Protein AF-A0A8H7LSB1-F1 (afdb_monomer_lite)

Organism: NCBI:txid456999

Secondary structure (DSSP, 8-state):
------SSS-S-------HHHHHHHHHHHHHHHHHHHHHHHHHHHHHHTTSSS-TTTS----SS---SS--HHHHHHHTT-----S---TT---SSS-------THHHHHHHHHHHHHHHHH-GGGT--HHHHHHHHHHHHHHHHHTT--

pLDDT: mean 74.53, std 17.91, range [33.91, 96.0]

InterPro domains:
  IPR036869 Chaperone J-domain superfamily [G3DSA:1.10.287.110] (60-148)
  IPR036869 Chaperone J-domain superfamily [SSF46565] (109-146)

Radius of gyration: 37.76 Å; chains: 1; bounding box: 87×46×108 Å

Foldseek 3Di:
DDDDDPDPDPDPPDPPPDVVVVCVVVVVVVVVVVVVVVCVVVVVVCVVVCVPPAPPPPPPPPPDDADPQHDLCNLCVLLVNPPPPDDDPPPDDDPDDDDPDDPPCVVLVSLVVSLVVVCVVQPVVVVHDPVSNVVNVSSSVVVVVVNVVD

Sequence (150 aa):
MAHISAHENLLRVQAKPNYLTLTWTMTTPVLIGLGAIGAALVGRQLIKYGVIGGKRAADEWVKGGFKAKMDRKEALDILGLKYVLSLVPRILPPIHTQCLCREGPLVKQRFKDAHRNIMIANHPDRGGSPYLASKINEAKDLLEKQERGK

Structure (mmCIF, N/CA/C/O backbone):
data_AF-A0A8H7LSB1-F1
#
_entry.id   AF-A0A8H7LSB1-F1
#
loop_
_atom_site.group_PDB
_atom_site.id
_atom_site.type_symbol
_atom_site.label_atom_id
_atom_site.label_alt_id
_atom_site.label_comp_id
_atom_site.label_asym_id
_atom_site.label_entity_id
_atom_site.label_seq_id
_atom_site.pdbx_PDB_ins_code
_atom_site.Cartn_x
_atom_site.Cartn_y
_atom_site.Cartn_z
_atom_site.occupancy
_atom_site.B_iso_or_equiv
_atom_site.auth_seq_id
_atom_site.auth_comp_id
_atom_site.auth_asym_id
_atom_site.auth_atom_id
_atom_site.pdbx_PDB_model_num
ATOM 1 N N . MET A 1 1 ? 66.752 -23.090 -88.867 1.00 46.38 1 MET A N 1
ATOM 2 C CA . MET A 1 1 ? 66.280 -21.721 -88.568 1.00 46.38 1 MET A CA 1
ATOM 3 C C . MET A 1 1 ? 64.766 -21.750 -88.384 1.00 46.38 1 MET A C 1
ATOM 5 O O . MET A 1 1 ? 64.038 -21.508 -89.331 1.00 46.38 1 MET A O 1
ATOM 9 N N . ALA A 1 2 ? 64.289 -22.136 -87.200 1.00 51.56 2 ALA A N 1
ATOM 10 C CA . ALA A 1 2 ? 62.863 -22.147 -86.869 1.00 51.56 2 ALA A CA 1
ATOM 11 C C . ALA A 1 2 ? 62.713 -21.878 -85.371 1.00 51.56 2 ALA A C 1
ATOM 13 O O . ALA A 1 2 ? 62.420 -22.767 -84.584 1.00 51.56 2 ALA A O 1
ATOM 14 N N . HIS A 1 3 ? 63.012 -20.652 -84.965 1.00 49.53 3 HIS A N 1
ATOM 15 C CA . HIS A 1 3 ? 62.662 -20.162 -83.643 1.00 49.53 3 HIS A CA 1
ATOM 16 C C . HIS A 1 3 ? 62.125 -18.748 -83.820 1.00 49.53 3 HIS A C 1
ATOM 18 O O . HIS A 1 3 ? 62.702 -17.971 -84.574 1.00 49.53 3 HIS A O 1
ATOM 24 N N . ILE A 1 4 ? 61.059 -18.450 -83.073 1.00 55.56 4 ILE A N 1
ATOM 25 C CA . ILE A 1 4 ? 60.367 -17.159 -82.934 1.00 55.56 4 ILE A CA 1
ATOM 26 C C . ILE A 1 4 ? 59.132 -17.013 -83.844 1.00 55.56 4 ILE A C 1
ATOM 28 O O . ILE A 1 4 ? 59.130 -16.273 -84.819 1.00 55.56 4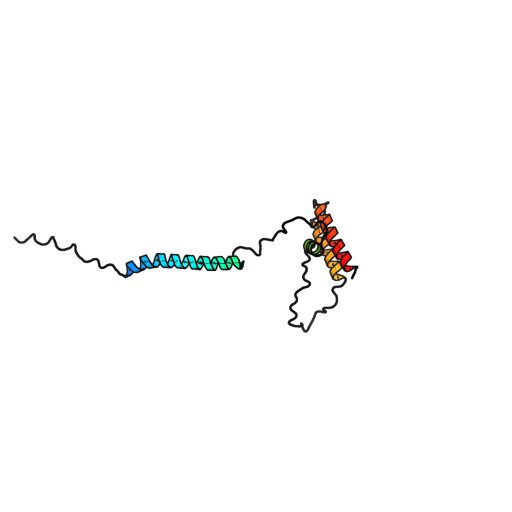 ILE A O 1
ATOM 32 N N . SER A 1 5 ? 58.039 -17.695 -83.483 1.00 55.78 5 SER A N 1
ATOM 33 C CA . SER A 1 5 ? 56.671 -17.233 -83.787 1.00 55.78 5 SER A CA 1
ATOM 34 C C . SER A 1 5 ? 55.646 -17.915 -82.868 1.00 55.78 5 SER A C 1
ATOM 36 O O . SER A 1 5 ? 54.817 -18.706 -83.304 1.00 55.78 5 SER A O 1
ATOM 38 N N . ALA A 1 6 ? 55.753 -17.697 -81.553 1.00 55.88 6 ALA A N 1
ATOM 39 C CA . ALA A 1 6 ? 54.782 -18.245 -80.599 1.00 55.88 6 ALA A CA 1
ATOM 40 C C . ALA A 1 6 ? 54.729 -17.456 -79.280 1.00 55.88 6 ALA A C 1
ATOM 42 O O . ALA A 1 6 ? 54.762 -18.058 -78.211 1.00 55.88 6 ALA A O 1
ATOM 43 N N . HIS A 1 7 ? 54.683 -16.119 -79.328 1.00 53.28 7 HIS A N 1
ATOM 44 C CA . HIS A 1 7 ? 54.572 -15.328 -78.093 1.00 53.28 7 HIS A CA 1
ATOM 45 C C . HIS A 1 7 ? 53.375 -14.377 -77.988 1.00 53.28 7 HIS A C 1
ATOM 47 O O . HIS A 1 7 ? 53.270 -13.654 -77.003 1.00 53.28 7 HIS A O 1
ATOM 53 N N . GLU A 1 8 ? 52.407 -14.438 -78.904 1.00 62.72 8 GLU A N 1
ATOM 54 C CA . GLU A 1 8 ? 51.208 -13.589 -78.830 1.00 62.72 8 GLU A CA 1
ATOM 55 C C . GLU A 1 8 ? 49.917 -14.384 -79.040 1.00 62.72 8 GLU A C 1
ATOM 57 O O . GLU A 1 8 ? 49.228 -14.185 -80.031 1.00 62.72 8 GLU A O 1
ATOM 62 N N . ASN A 1 9 ? 49.572 -15.316 -78.140 1.00 56.88 9 ASN A N 1
ATOM 63 C CA . ASN A 1 9 ? 48.228 -15.923 -78.174 1.00 56.88 9 ASN A CA 1
ATOM 64 C C . ASN A 1 9 ? 47.757 -16.583 -76.863 1.00 56.88 9 ASN A C 1
ATOM 66 O O . ASN A 1 9 ? 47.086 -17.609 -76.887 1.00 56.88 9 ASN A O 1
ATOM 70 N N . LEU A 1 10 ? 48.071 -16.007 -75.695 1.00 55.97 10 LEU A N 1
ATOM 71 C CA . LEU A 1 10 ? 47.626 -16.567 -74.403 1.00 55.97 10 LEU A CA 1
ATOM 72 C C . LEU A 1 10 ? 47.123 -15.524 -73.382 1.00 55.97 10 LEU A C 1
ATOM 74 O O . LEU A 1 10 ? 47.277 -15.710 -72.183 1.00 55.97 10 LEU A O 1
ATOM 78 N N . LEU A 1 11 ? 46.466 -14.442 -73.821 1.00 56.81 11 LEU A N 1
ATOM 79 C CA . LEU A 1 11 ? 45.796 -13.488 -72.908 1.00 56.81 11 LEU A CA 1
ATOM 80 C C . LEU A 1 11 ? 44.304 -13.266 -73.205 1.00 56.81 11 LEU A C 1
ATOM 82 O O . LEU A 1 11 ? 43.766 -12.189 -72.968 1.00 56.81 11 LEU A O 1
ATOM 86 N N . ARG A 1 12 ? 43.598 -14.294 -73.686 1.00 55.81 12 ARG A N 1
ATOM 87 C CA . ARG A 1 12 ? 42.122 -14.330 -73.668 1.00 55.81 12 ARG A CA 1
ATOM 88 C C . ARG A 1 12 ? 41.589 -15.726 -73.345 1.00 55.81 12 ARG A C 1
ATOM 90 O O . ARG A 1 12 ? 40.709 -16.239 -74.028 1.00 55.81 12 ARG A O 1
ATOM 97 N N . VAL A 1 13 ? 42.087 -16.342 -72.274 1.00 57.66 13 VAL A N 1
ATOM 98 C CA . VAL A 1 13 ? 41.306 -17.393 -71.609 1.00 57.66 13 VAL A CA 1
ATOM 99 C C . VAL A 1 13 ? 40.201 -16.682 -70.836 1.00 57.66 13 VAL A C 1
ATOM 101 O O . VAL A 1 13 ? 40.423 -16.089 -69.787 1.00 57.66 13 VAL A O 1
ATOM 104 N N . GLN A 1 14 ? 39.026 -16.671 -71.457 1.00 58.09 14 GLN A N 1
ATOM 105 C CA . GLN A 1 14 ? 37.738 -16.244 -70.923 1.00 58.09 14 GLN A CA 1
ATOM 106 C C . GLN A 1 14 ? 37.577 -16.639 -69.445 1.00 58.09 14 GLN A C 1
ATOM 108 O O . GLN A 1 14 ? 37.259 -17.787 -69.134 1.00 58.09 14 GLN A O 1
ATOM 113 N N . ALA A 1 15 ? 37.752 -15.682 -68.532 1.00 61.84 15 ALA A N 1
ATOM 114 C CA . ALA A 1 15 ? 37.290 -15.814 -67.159 1.00 61.84 15 ALA A CA 1
ATOM 115 C C . ALA A 1 15 ? 35.754 -15.816 -67.180 1.00 61.84 15 ALA A C 1
ATOM 117 O O . ALA A 1 15 ? 35.118 -14.766 -67.116 1.00 61.84 15 ALA A O 1
ATOM 118 N N . LYS A 1 16 ? 35.138 -16.996 -67.328 1.00 60.72 16 LYS A N 1
ATOM 119 C CA . LYS A 1 16 ? 33.706 -17.157 -67.059 1.00 60.72 16 LYS A CA 1
ATOM 120 C C . LYS A 1 16 ? 33.492 -16.848 -65.572 1.00 60.72 16 LYS A C 1
ATOM 122 O O . LYS A 1 16 ? 34.079 -17.548 -64.747 1.00 60.72 16 LYS A O 1
ATOM 127 N N . PRO A 1 17 ? 32.700 -15.826 -65.198 1.00 59.22 17 PRO A N 1
ATOM 128 C CA . PRO A 1 17 ? 32.414 -15.578 -63.796 1.00 59.22 17 PRO A CA 1
ATOM 129 C C . PRO A 1 17 ? 31.668 -16.791 -63.244 1.00 59.22 17 PRO A C 1
ATOM 131 O O . PRO A 1 17 ? 30.644 -17.215 -63.784 1.00 59.22 17 PRO A O 1
ATOM 134 N N . ASN A 1 18 ? 32.201 -17.370 -62.174 1.00 66.00 18 ASN A N 1
ATOM 135 C CA . ASN A 1 18 ? 31.535 -18.436 -61.449 1.00 66.00 18 ASN A CA 1
ATOM 136 C C . ASN A 1 18 ? 30.239 -17.850 -60.872 1.00 66.00 18 ASN A C 1
ATOM 138 O O . ASN A 1 18 ? 30.272 -17.062 -59.931 1.00 66.00 18 ASN A O 1
ATOM 142 N N . TYR A 1 19 ? 29.088 -18.218 -61.435 1.00 60.53 19 TYR A N 1
ATOM 143 C CA . TYR A 1 19 ? 27.762 -17.793 -60.960 1.00 60.53 19 TYR A CA 1
ATOM 144 C C . TYR A 1 19 ? 27.574 -18.058 -59.458 1.00 60.53 19 TYR A C 1
ATOM 146 O O . TYR A 1 19 ? 26.876 -17.313 -58.778 1.00 60.53 19 TYR A O 1
ATOM 154 N N . LEU A 1 20 ? 28.277 -19.066 -58.935 1.00 61.41 20 LEU A N 1
ATOM 155 C CA . LEU A 1 20 ? 28.314 -19.399 -57.522 1.00 61.41 20 LEU A CA 1
ATOM 156 C C . LEU A 1 20 ? 28.876 -18.250 -56.668 1.00 61.41 20 LEU A C 1
ATOM 158 O O . LEU A 1 20 ? 28.296 -17.939 -55.640 1.00 61.41 20 LEU A O 1
ATOM 162 N N . THR A 1 21 ? 29.947 -17.558 -57.075 1.00 59.00 21 THR A N 1
ATOM 163 C CA . THR A 1 21 ? 30.533 -16.456 -56.278 1.00 59.00 21 THR A CA 1
ATOM 164 C C . THR A 1 21 ? 29.742 -15.152 -56.391 1.00 59.00 21 THR A C 1
ATOM 166 O O . THR A 1 21 ? 29.866 -14.293 -55.524 1.00 59.00 21 THR A O 1
ATOM 169 N N . LEU A 1 22 ? 28.909 -15.007 -57.426 1.00 58.84 22 LEU A N 1
ATOM 170 C CA . LEU A 1 22 ? 28.057 -13.833 -57.639 1.00 58.84 22 LEU A CA 1
ATOM 171 C C . LEU A 1 22 ? 26.770 -13.884 -56.793 1.00 58.84 22 LEU A C 1
ATOM 173 O O . LEU A 1 22 ? 26.244 -12.849 -56.396 1.00 58.84 22 LEU A O 1
ATOM 177 N N . THR A 1 23 ? 26.278 -15.080 -56.456 1.00 57.69 23 THR A N 1
ATOM 178 C CA . THR A 1 23 ? 25.100 -15.235 -55.588 1.00 57.69 23 THR A CA 1
ATOM 179 C C . THR A 1 23 ? 25.428 -15.040 -54.108 1.00 57.69 23 THR A C 1
ATOM 181 O O . THR A 1 23 ? 24.592 -14.522 -53.368 1.00 57.69 23 THR A O 1
ATOM 184 N N . TRP A 1 24 ? 26.639 -15.386 -53.652 1.00 55.34 24 TRP A N 1
ATOM 185 C CA . TRP A 1 24 ? 27.032 -15.216 -52.243 1.00 55.34 24 TRP A CA 1
ATOM 186 C C . TRP A 1 24 ? 27.239 -13.749 -51.842 1.00 55.34 24 TRP A C 1
ATOM 188 O O . TRP A 1 24 ? 26.969 -13.405 -50.691 1.00 55.34 24 TRP A O 1
ATOM 198 N N . THR A 1 25 ? 27.638 -12.873 -52.769 1.00 64.94 25 THR A N 1
ATOM 199 C CA . THR A 1 25 ? 27.839 -11.433 -52.510 1.00 64.94 25 THR A CA 1
ATOM 200 C C . THR A 1 25 ? 26.535 -10.638 -52.471 1.00 64.94 25 THR A C 1
ATOM 202 O O . THR A 1 25 ? 26.452 -9.642 -51.760 1.00 64.94 25 THR A O 1
ATOM 205 N N . MET A 1 26 ? 25.498 -11.082 -53.190 1.00 65.81 26 MET A N 1
ATOM 206 C CA . MET A 1 26 ? 24.178 -10.436 -53.159 1.00 65.81 26 MET A CA 1
ATOM 207 C C . MET A 1 26 ? 23.252 -11.011 -52.075 1.00 65.81 26 MET A C 1
ATOM 209 O O . MET A 1 26 ? 22.388 -10.301 -51.569 1.00 65.81 26 MET A O 1
ATOM 213 N N . THR A 1 27 ? 23.446 -12.267 -51.661 1.00 69.75 27 THR A N 1
ATOM 214 C CA . THR A 1 27 ? 22.599 -12.922 -50.642 1.00 69.75 27 THR A CA 1
ATOM 215 C C . THR A 1 27 ? 22.958 -12.501 -49.213 1.00 69.75 27 THR A C 1
ATOM 217 O O . THR A 1 27 ? 22.077 -12.377 -48.361 1.00 69.75 27 THR A O 1
ATOM 220 N N . THR A 1 28 ? 24.235 -12.221 -48.937 1.00 74.19 28 THR A N 1
ATOM 221 C CA . THR A 1 28 ? 24.704 -11.767 -47.616 1.00 74.19 28 THR A CA 1
ATOM 222 C C . THR A 1 28 ? 24.048 -10.463 -47.139 1.00 74.19 28 THR A C 1
ATOM 224 O O . THR A 1 28 ? 23.524 -10.463 -46.023 1.00 74.19 28 THR A O 1
ATOM 227 N N . PRO A 1 29 ? 23.988 -9.370 -47.930 1.00 80.12 29 PRO A N 1
ATOM 228 C CA . PRO A 1 29 ? 23.347 -8.136 -47.473 1.00 80.12 29 PRO A CA 1
ATOM 229 C C . PRO A 1 29 ? 21.829 -8.288 -47.296 1.00 80.12 29 PRO A C 1
ATOM 231 O O . PRO A 1 29 ? 21.263 -7.722 -46.361 1.00 80.12 29 PRO A O 1
ATOM 234 N N . VAL A 1 30 ? 21.166 -9.092 -48.135 1.00 82.81 30 VAL A N 1
ATOM 235 C CA . VAL A 1 30 ? 19.714 -9.329 -48.044 1.00 82.81 30 VAL A CA 1
ATOM 236 C C . VAL A 1 30 ? 19.353 -10.110 -46.776 1.00 82.81 30 VAL A C 1
ATOM 238 O O . VAL A 1 30 ? 18.409 -9.739 -46.076 1.00 82.81 30 VAL A O 1
ATOM 241 N N . LEU A 1 31 ? 20.126 -11.145 -46.430 1.00 85.56 31 LEU A N 1
ATOM 242 C CA . LEU A 1 31 ? 19.922 -11.914 -45.197 1.00 85.56 31 LEU A CA 1
ATOM 243 C C . LEU A 1 31 ? 20.140 -11.066 -43.940 1.00 85.56 31 LEU A C 1
ATOM 245 O O . LEU A 1 31 ? 19.345 -11.149 -43.003 1.00 85.56 31 LEU A O 1
ATOM 249 N N . ILE A 1 32 ? 21.173 -10.218 -43.928 1.00 86.94 32 ILE A N 1
ATOM 250 C CA . ILE A 1 32 ? 21.434 -9.304 -42.807 1.00 86.94 32 ILE A CA 1
ATOM 251 C C . ILE A 1 32 ? 20.282 -8.295 -42.661 1.00 86.94 32 ILE A C 1
ATOM 253 O O . ILE A 1 32 ? 19.799 -8.073 -41.549 1.00 86.94 32 ILE A O 1
ATOM 257 N N . GLY A 1 33 ? 19.789 -7.737 -43.773 1.00 87.25 33 GLY A N 1
ATOM 258 C CA . GLY A 1 33 ? 18.666 -6.795 -43.772 1.00 87.25 33 GLY A CA 1
ATOM 259 C C . GLY A 1 33 ? 17.368 -7.400 -43.225 1.00 87.25 33 GLY A C 1
ATOM 260 O O . GLY A 1 33 ? 16.737 -6.819 -42.341 1.00 87.25 33 GLY A O 1
ATOM 261 N N . LEU A 1 34 ? 16.987 -8.592 -43.695 1.00 87.94 34 LEU A N 1
ATOM 262 C CA . LEU A 1 34 ? 15.771 -9.275 -43.236 1.00 87.94 34 LEU A CA 1
ATOM 263 C C . LEU A 1 34 ? 15.879 -9.750 -41.779 1.00 87.94 34 LEU A C 1
ATOM 265 O O . LEU A 1 34 ? 14.921 -9.609 -41.014 1.00 87.94 34 LEU A O 1
ATOM 269 N N . GLY A 1 35 ? 17.047 -10.253 -41.367 1.00 89.81 35 GLY A N 1
ATOM 270 C CA . GLY A 1 35 ? 17.295 -10.681 -39.988 1.00 89.81 35 GLY A CA 1
ATOM 271 C C . GLY A 1 35 ? 17.176 -9.535 -38.980 1.00 89.81 35 GLY A C 1
ATOM 272 O O . GLY A 1 35 ? 16.540 -9.694 -37.935 1.00 89.81 35 GLY A O 1
ATOM 273 N N . ALA A 1 36 ? 17.708 -8.355 -39.314 1.00 90.81 36 ALA A N 1
ATOM 274 C CA . ALA A 1 36 ? 17.635 -7.176 -38.451 1.00 90.81 36 ALA A CA 1
ATOM 275 C C . ALA A 1 36 ? 16.189 -6.691 -38.235 1.00 90.81 36 ALA A C 1
ATOM 277 O O . ALA A 1 36 ? 15.801 -6.381 -37.106 1.00 90.81 36 ALA A O 1
ATOM 278 N N . ILE A 1 37 ? 15.365 -6.676 -39.289 1.00 88.75 37 ILE A N 1
ATOM 279 C CA . ILE A 1 37 ? 13.954 -6.261 -39.198 1.00 88.75 37 ILE A CA 1
ATOM 280 C C . ILE A 1 37 ? 13.147 -7.259 -38.354 1.00 88.75 37 ILE A C 1
ATOM 282 O O . ILE A 1 37 ? 12.378 -6.849 -37.480 1.00 88.75 37 ILE A O 1
ATOM 286 N N . GLY A 1 38 ? 13.351 -8.564 -38.564 1.00 90.50 38 GLY A N 1
ATOM 287 C CA . GLY A 1 38 ? 12.695 -9.610 -37.775 1.00 90.50 38 GLY A CA 1
ATOM 288 C C . GLY A 1 38 ? 13.032 -9.518 -36.283 1.00 90.50 38 GLY A C 1
ATOM 289 O O . GLY A 1 38 ? 12.130 -9.503 -35.440 1.00 90.50 38 GLY A O 1
ATOM 290 N N . ALA A 1 39 ? 14.319 -9.368 -35.952 1.00 89.75 39 ALA A N 1
ATOM 291 C CA . ALA A 1 39 ? 14.776 -9.205 -34.573 1.00 89.75 39 ALA A CA 1
ATOM 292 C C . ALA A 1 39 ? 14.206 -7.935 -33.915 1.00 89.75 39 ALA A C 1
ATOM 294 O O . ALA A 1 39 ? 13.799 -7.974 -32.753 1.00 89.75 39 ALA A O 1
ATOM 295 N N . ALA A 1 40 ? 14.102 -6.828 -34.658 1.00 87.56 40 ALA A N 1
ATOM 296 C CA . ALA A 1 40 ? 13.537 -5.580 -34.151 1.00 87.56 40 ALA A CA 1
ATOM 297 C C . ALA A 1 40 ? 12.042 -5.701 -33.801 1.00 87.56 40 ALA A C 1
ATOM 299 O O . ALA A 1 40 ? 11.607 -5.202 -32.760 1.00 87.56 40 ALA A O 1
ATOM 300 N N . LEU A 1 41 ? 11.246 -6.382 -34.633 1.00 88.50 41 LEU A N 1
ATOM 301 C CA . LEU A 1 41 ? 9.811 -6.560 -34.387 1.00 88.50 41 LEU A CA 1
ATOM 302 C C . LEU A 1 41 ? 9.542 -7.486 -33.196 1.00 88.50 41 LEU A C 1
ATOM 304 O O . LEU A 1 41 ? 8.750 -7.136 -32.317 1.00 88.50 41 LEU A O 1
ATOM 308 N N . VAL A 1 42 ? 10.236 -8.626 -33.124 1.00 88.50 42 VAL A N 1
ATOM 309 C CA . VAL A 1 42 ? 10.116 -9.563 -31.995 1.00 88.50 42 VAL A CA 1
ATOM 310 C C . VAL A 1 42 ? 10.633 -8.920 -30.709 1.00 88.50 42 VAL A C 1
ATOM 312 O O . VAL A 1 42 ? 9.946 -8.954 -29.688 1.00 88.50 42 VAL A O 1
ATOM 315 N N . GLY A 1 43 ? 11.780 -8.239 -30.766 1.00 86.19 43 GLY A N 1
ATOM 316 C CA . GLY A 1 43 ? 12.326 -7.485 -29.639 1.00 86.19 43 GLY A CA 1
ATOM 317 C C . GLY A 1 43 ? 11.342 -6.439 -29.109 1.00 86.19 43 GLY A C 1
ATOM 318 O O . GLY A 1 43 ? 11.059 -6.402 -27.910 1.00 86.19 43 GLY A O 1
ATOM 319 N N . ARG A 1 44 ? 10.721 -5.645 -29.996 1.00 80.94 44 ARG A N 1
ATOM 320 C CA . ARG A 1 44 ? 9.695 -4.658 -29.613 1.00 80.94 44 ARG A CA 1
ATOM 321 C C . ARG A 1 44 ? 8.482 -5.309 -28.950 1.00 80.94 44 ARG A C 1
ATOM 323 O O . ARG A 1 44 ? 7.929 -4.746 -28.002 1.00 80.94 44 ARG A O 1
ATOM 330 N N . GLN A 1 45 ? 8.062 -6.473 -29.436 1.00 78.44 45 GLN A N 1
ATOM 331 C CA . GLN A 1 45 ? 6.895 -7.169 -28.909 1.00 78.44 45 GLN A CA 1
ATOM 332 C C . GLN A 1 45 ? 7.161 -7.746 -27.510 1.00 78.44 45 GLN A C 1
ATOM 334 O O . GLN A 1 45 ? 6.326 -7.606 -26.616 1.00 78.44 45 GLN A O 1
ATOM 339 N N . LEU A 1 46 ? 8.357 -8.286 -27.272 1.00 83.88 46 LEU A N 1
ATOM 340 C CA . LEU A 1 46 ? 8.770 -8.789 -25.958 1.00 83.88 46 LEU A CA 1
ATOM 341 C C . LEU A 1 46 ? 8.925 -7.669 -24.915 1.00 83.88 46 LEU A C 1
ATOM 343 O O . LEU A 1 46 ? 8.533 -7.857 -23.760 1.00 83.88 46 LEU A O 1
ATOM 347 N N . ILE A 1 47 ? 9.400 -6.485 -25.324 1.00 81.19 47 ILE A N 1
ATOM 348 C CA . ILE A 1 47 ? 9.438 -5.288 -24.464 1.00 81.19 47 ILE A CA 1
ATOM 349 C C . ILE A 1 47 ? 8.019 -4.841 -24.092 1.00 81.19 47 ILE A C 1
ATOM 351 O O . ILE A 1 47 ? 7.741 -4.552 -22.927 1.00 81.19 47 ILE A O 1
ATOM 355 N N . LYS A 1 48 ? 7.087 -4.816 -25.056 1.00 74.00 48 LYS A N 1
ATOM 356 C CA . LYS A 1 48 ? 5.683 -4.452 -24.799 1.00 74.00 48 LYS A CA 1
ATOM 357 C C . LYS A 1 48 ? 4.990 -5.406 -23.827 1.00 74.00 48 LYS A C 1
ATOM 359 O O . LYS A 1 48 ? 4.253 -4.942 -22.962 1.00 74.00 48 LYS A O 1
ATOM 364 N N . TYR A 1 49 ? 5.238 -6.710 -23.941 1.00 71.38 49 TYR A N 1
ATOM 365 C CA . TYR A 1 49 ? 4.658 -7.707 -23.036 1.00 71.38 49 TYR A CA 1
ATOM 366 C C . TYR A 1 49 ? 5.400 -7.846 -21.701 1.00 71.38 49 TYR A C 1
ATOM 368 O O . TYR A 1 49 ? 4.974 -8.631 -20.851 1.00 71.38 49 TYR A O 1
ATOM 376 N N . GLY A 1 50 ? 6.471 -7.073 -21.485 1.00 67.88 50 GLY A N 1
ATOM 377 C CA . GLY A 1 50 ? 7.225 -7.060 -20.234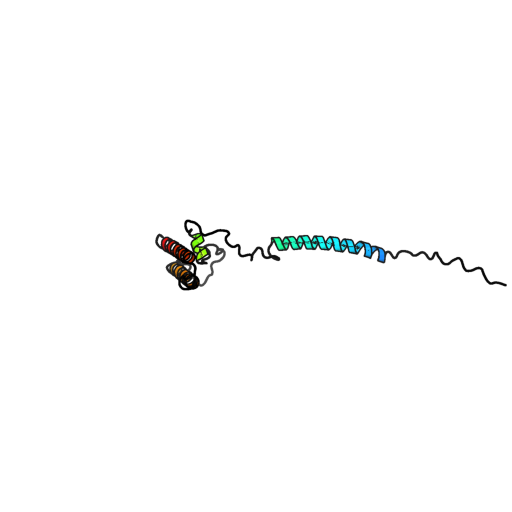 1.00 67.88 50 GLY A CA 1
ATOM 378 C C . GLY A 1 50 ? 8.010 -8.347 -19.974 1.00 67.88 50 GLY A C 1
ATOM 379 O O . GLY A 1 50 ? 8.274 -8.647 -18.814 1.00 67.88 50 GLY A O 1
ATOM 380 N N . VAL A 1 51 ? 8.340 -9.106 -21.027 1.00 70.06 51 VAL A N 1
ATOM 381 C CA . VAL A 1 51 ? 9.127 -10.354 -20.953 1.00 70.06 51 VAL A CA 1
ATOM 382 C C . VAL A 1 51 ? 10.628 -10.048 -20.926 1.00 70.06 51 VAL A C 1
ATOM 384 O O . VAL A 1 51 ? 11.386 -10.738 -20.256 1.00 70.06 51 VAL A O 1
ATOM 387 N N . ILE A 1 52 ? 11.057 -8.978 -21.602 1.00 59.09 52 ILE A N 1
ATOM 388 C CA . ILE A 1 52 ? 12.447 -8.504 -21.618 1.00 59.09 52 ILE A CA 1
ATOM 389 C C . ILE A 1 52 ? 12.401 -6.986 -21.399 1.00 59.09 52 ILE A C 1
ATOM 391 O O . ILE A 1 52 ? 11.907 -6.262 -22.257 1.00 59.09 52 ILE A O 1
ATOM 395 N N . GLY A 1 53 ? 12.840 -6.497 -20.232 1.00 62.75 53 GLY A N 1
ATOM 396 C CA . GLY A 1 53 ? 12.894 -5.051 -19.937 1.00 62.75 53 GLY A CA 1
ATOM 397 C C . GLY A 1 53 ? 11.892 -4.503 -18.907 1.00 62.75 53 GLY A C 1
ATOM 398 O O . GLY A 1 53 ? 11.565 -3.321 -18.943 1.00 62.75 53 GLY A O 1
ATOM 399 N N . GLY A 1 54 ? 11.401 -5.327 -17.978 1.00 58.22 54 GLY A N 1
ATOM 400 C CA . GLY A 1 54 ? 11.150 -4.866 -16.603 1.00 58.22 54 GLY A CA 1
ATOM 401 C C . GLY A 1 54 ? 10.075 -3.800 -16.342 1.00 58.22 54 GLY A C 1
ATOM 402 O O . GLY A 1 54 ? 10.113 -3.188 -15.284 1.00 58.22 54 GLY A O 1
ATOM 403 N N . LYS A 1 55 ? 9.065 -3.596 -17.198 1.00 50.75 55 LYS A N 1
ATOM 404 C CA . LYS A 1 55 ? 7.917 -2.728 -16.833 1.00 50.75 55 LYS A CA 1
ATOM 405 C C . LYS A 1 55 ? 7.021 -3.282 -15.713 1.00 50.75 55 LYS A C 1
ATOM 407 O O . LYS A 1 55 ? 6.185 -2.552 -15.204 1.00 50.75 55 LYS A O 1
ATOM 412 N N . ARG A 1 56 ? 7.172 -4.558 -15.337 1.00 52.41 56 ARG A N 1
ATOM 413 C CA . ARG A 1 56 ? 6.435 -5.181 -14.218 1.00 52.41 56 ARG A CA 1
ATOM 414 C C . ARG A 1 56 ? 7.154 -5.101 -12.866 1.00 52.41 56 ARG A C 1
ATOM 416 O O . ARG A 1 56 ? 6.532 -5.421 -11.865 1.00 52.41 56 ARG A O 1
ATOM 423 N N . ALA A 1 57 ? 8.437 -4.735 -12.853 1.00 51.84 57 ALA A N 1
ATOM 424 C CA . ALA A 1 57 ? 9.302 -4.796 -11.668 1.00 51.84 57 ALA A CA 1
ATOM 425 C C . ALA A 1 57 ? 10.001 -3.466 -11.353 1.00 51.84 57 ALA A C 1
ATOM 427 O O . ALA A 1 57 ? 10.792 -3.391 -10.420 1.00 51.84 57 ALA A O 1
ATOM 428 N N . ALA A 1 58 ? 9.724 -2.409 -12.119 1.00 51.12 58 ALA A N 1
ATOM 429 C CA . ALA A 1 58 ? 9.889 -1.074 -11.579 1.00 51.12 58 ALA A CA 1
ATOM 430 C C . ALA A 1 58 ? 8.738 -0.906 -10.594 1.00 51.12 58 ALA A C 1
ATOM 432 O O . ALA A 1 58 ? 7.615 -0.649 -11.025 1.00 51.12 58 ALA A O 1
ATOM 433 N N . ASP A 1 59 ? 9.007 -1.155 -9.311 1.00 55.06 59 ASP A N 1
ATOM 434 C CA . ASP A 1 59 ? 8.123 -0.762 -8.224 1.00 55.06 59 ASP A CA 1
ATOM 435 C C . ASP A 1 59 ? 7.668 0.659 -8.534 1.00 55.06 59 ASP A C 1
ATOM 437 O O . ASP A 1 59 ? 8.470 1.598 -8.580 1.00 55.06 59 ASP A O 1
ATOM 441 N N . GLU A 1 60 ? 6.401 0.786 -8.917 1.00 64.69 60 GLU A N 1
ATOM 442 C CA . GLU A 1 60 ? 5.812 2.054 -9.296 1.00 64.69 60 GLU A CA 1
ATOM 443 C C . GLU A 1 60 ? 5.635 2.815 -7.989 1.00 64.69 60 GLU A C 1
ATOM 445 O O . GLU A 1 60 ? 4.578 2.779 -7.363 1.00 64.69 60 GLU A O 1
ATOM 450 N N . TRP A 1 61 ? 6.735 3.417 -7.522 1.00 68.69 61 TRP A N 1
ATOM 451 C CA . TRP A 1 61 ? 6.755 4.293 -6.367 1.00 68.69 61 TRP A CA 1
ATOM 452 C C . TRP A 1 61 ? 5.588 5.246 -6.527 1.00 68.69 61 TRP A C 1
ATOM 454 O O . TRP A 1 61 ? 5.486 5.940 -7.546 1.00 68.69 61 TRP A O 1
ATOM 464 N N . VAL A 1 62 ? 4.688 5.237 -5.547 1.00 72.94 62 VAL A N 1
ATOM 465 C CA . VAL A 1 62 ? 3.518 6.103 -5.572 1.00 72.94 62 VAL A CA 1
ATOM 466 C C . VAL A 1 62 ? 4.038 7.535 -5.655 1.00 72.94 62 VAL A C 1
ATOM 468 O O . VAL A 1 62 ? 4.671 8.040 -4.730 1.00 72.94 62 VAL A O 1
ATOM 471 N N . LYS A 1 63 ? 3.852 8.168 -6.817 1.00 82.94 63 LYS A N 1
ATOM 472 C CA . LYS A 1 63 ? 4.353 9.518 -7.075 1.00 82.94 63 LYS A CA 1
ATOM 473 C C . LYS A 1 63 ? 3.484 10.501 -6.296 1.00 82.94 63 LYS A C 1
ATOM 475 O O . LYS A 1 63 ? 2.364 10.786 -6.707 1.00 82.94 63 LYS A O 1
ATOM 480 N N . GLY A 1 64 ? 3.998 11.003 -5.177 1.00 88.00 64 GLY A N 1
ATOM 481 C CA . GLY A 1 64 ? 3.320 11.990 -4.336 1.00 88.00 64 GLY A CA 1
ATOM 482 C C . GLY A 1 64 ? 3.567 11.770 -2.844 1.00 88.00 64 GLY A C 1
ATOM 483 O O . GLY A 1 64 ? 4.271 10.846 -2.448 1.00 88.00 64 GLY A O 1
ATOM 484 N N . GLY A 1 65 ? 2.996 12.648 -2.019 1.00 88.69 65 GLY A N 1
ATOM 485 C CA . GLY A 1 65 ? 2.926 12.464 -0.568 1.00 88.69 65 GLY A CA 1
ATOM 486 C C . GLY A 1 65 ? 1.629 11.776 -0.139 1.00 88.69 65 GLY A C 1
ATOM 487 O O . GLY A 1 65 ? 0.763 11.488 -0.966 1.00 88.69 65 GLY A O 1
ATOM 488 N N . PHE A 1 66 ? 1.478 11.561 1.169 1.00 91.06 66 PHE A N 1
ATOM 489 C CA . PHE A 1 66 ? 0.209 11.107 1.740 1.00 91.06 66 PHE A CA 1
ATOM 490 C C . PHE A 1 66 ? -0.913 12.100 1.446 1.00 91.06 66 PHE A C 1
ATOM 492 O O . PHE A 1 66 ? -0.691 13.315 1.374 1.00 91.06 66 PHE A O 1
ATOM 499 N N . LYS A 1 67 ? -2.142 11.598 1.341 1.00 91.31 67 LYS A N 1
ATOM 500 C CA . LYS A 1 67 ? -3.307 12.475 1.218 1.00 91.31 67 LYS A CA 1
ATOM 501 C C . LYS A 1 67 ? -3.503 13.304 2.488 1.00 91.31 67 LYS A C 1
ATOM 503 O O . LYS A 1 67 ? -3.183 12.885 3.603 1.00 91.31 67 LYS A O 1
ATOM 508 N N . ALA A 1 68 ? -4.093 14.489 2.315 1.00 91.06 68 ALA A N 1
ATOM 509 C CA . ALA A 1 68 ? -4.444 15.379 3.424 1.00 91.06 68 ALA A CA 1
ATOM 510 C C . ALA A 1 68 ? -5.421 14.718 4.413 1.00 91.06 68 ALA A C 1
ATOM 512 O O . ALA A 1 68 ? -5.339 14.946 5.615 1.00 91.06 68 ALA A O 1
ATOM 513 N N . LYS A 1 69 ? -6.316 13.868 3.899 1.00 90.12 69 LYS A N 1
ATOM 514 C CA . LYS A 1 69 ? -7.223 13.021 4.671 1.00 90.12 69 LYS A CA 1
ATOM 515 C C . LYS A 1 69 ? -6.941 11.571 4.298 1.00 90.12 69 LYS A C 1
ATOM 517 O O . LYS A 1 69 ? -7.042 11.232 3.122 1.00 90.12 69 LYS A O 1
ATOM 522 N N . MET A 1 70 ? -6.581 10.747 5.278 1.00 88.31 70 MET A N 1
ATOM 523 C CA . MET A 1 70 ? -6.234 9.347 5.045 1.00 88.31 70 MET A CA 1
ATOM 524 C C . MET A 1 70 ? -7.448 8.557 4.534 1.00 88.31 70 MET A C 1
ATOM 526 O O . MET A 1 70 ? -8.520 8.556 5.146 1.00 88.31 70 MET A O 1
ATOM 530 N N . ASP A 1 71 ? -7.281 7.886 3.394 1.00 92.75 71 ASP A N 1
ATOM 531 C CA . ASP A 1 71 ? -8.323 7.067 2.771 1.00 92.75 71 ASP A CA 1
ATOM 532 C C . ASP A 1 71 ? -8.237 5.597 3.212 1.00 92.75 71 ASP A C 1
ATOM 534 O O . ASP A 1 71 ? -7.166 5.081 3.516 1.00 92.75 71 ASP A O 1
ATOM 538 N N . ARG A 1 72 ? -9.358 4.857 3.156 1.00 89.38 72 ARG A N 1
ATOM 539 C CA . ARG A 1 72 ? -9.387 3.414 3.498 1.00 89.38 72 ARG A CA 1
ATOM 540 C C . ARG A 1 72 ? -8.398 2.586 2.671 1.00 89.38 72 ARG A C 1
ATOM 542 O O . ARG A 1 72 ? -7.827 1.630 3.181 1.00 89.38 72 ARG A O 1
ATOM 549 N N . LYS A 1 73 ? -8.248 2.916 1.386 1.00 88.69 73 LYS A N 1
ATOM 550 C CA . LYS A 1 73 ? -7.341 2.213 0.464 1.00 88.69 73 LYS A CA 1
ATOM 551 C C . LYS A 1 73 ? -5.881 2.488 0.821 1.00 88.69 73 LYS A C 1
ATOM 553 O O . LYS A 1 73 ? -5.129 1.548 1.012 1.00 88.69 73 LYS A O 1
ATOM 558 N N . GLU A 1 74 ? -5.545 3.758 1.036 1.00 89.62 74 GLU A N 1
ATOM 559 C CA . GLU A 1 74 ? -4.210 4.191 1.462 1.00 89.62 74 GLU A CA 1
ATOM 560 C C . GLU A 1 74 ? -3.831 3.583 2.818 1.00 89.62 74 GLU A C 1
ATOM 562 O O . GLU A 1 74 ? -2.728 3.079 2.976 1.00 89.62 74 GLU A O 1
ATOM 567 N N . ALA A 1 75 ? -4.771 3.511 3.767 1.00 92.38 75 ALA A N 1
ATOM 568 C CA . ALA A 1 75 ? -4.555 2.848 5.051 1.00 92.38 75 ALA A CA 1
ATOM 569 C C . ALA A 1 75 ? -4.213 1.353 4.908 1.00 92.38 75 ALA A C 1
ATOM 571 O O . ALA A 1 75 ? -3.407 0.817 5.668 1.00 92.38 75 ALA A O 1
ATOM 572 N N . LEU A 1 76 ? -4.819 0.674 3.933 1.00 90.50 76 LEU A N 1
ATOM 573 C CA . LEU A 1 76 ? -4.535 -0.729 3.641 1.00 90.50 76 LEU A CA 1
ATOM 574 C C . LEU A 1 76 ? -3.183 -0.895 2.947 1.00 90.50 76 LEU A C 1
ATOM 576 O O . LEU A 1 76 ? -2.421 -1.781 3.329 1.00 90.50 76 LEU A O 1
ATOM 580 N N . ASP A 1 77 ? -2.856 -0.000 2.017 1.00 89.81 77 ASP A N 1
ATOM 581 C CA . ASP A 1 77 ? -1.561 0.023 1.339 1.00 89.81 77 ASP A CA 1
ATOM 582 C C . ASP A 1 77 ? -0.414 0.304 2.331 1.00 89.81 77 ASP A C 1
ATOM 584 O O . ASP A 1 77 ? 0.598 -0.394 2.304 1.00 89.81 77 ASP A O 1
ATOM 588 N N . ILE A 1 78 ? -0.597 1.233 3.282 1.00 91.75 78 ILE A N 1
ATOM 589 C CA . ILE A 1 78 ? 0.372 1.533 4.356 1.00 91.75 78 ILE A CA 1
ATOM 590 C C . ILE A 1 78 ? 0.638 0.309 5.231 1.00 91.75 78 ILE A C 1
ATOM 592 O O . ILE A 1 78 ? 1.784 0.053 5.592 1.00 91.75 78 ILE A O 1
ATOM 596 N N . LEU A 1 79 ? -0.403 -0.451 5.585 1.00 91.50 79 LEU A N 1
ATOM 597 C CA . LEU A 1 79 ? -0.251 -1.667 6.388 1.00 91.50 79 LEU A CA 1
ATOM 598 C C . LEU A 1 79 ? 0.226 -2.880 5.570 1.00 91.50 79 LEU A C 1
ATOM 600 O O . LEU A 1 79 ? 0.382 -3.965 6.132 1.00 91.50 79 LEU A O 1
ATOM 604 N N . GLY A 1 80 ? 0.434 -2.732 4.256 1.00 87.19 80 GLY A N 1
ATOM 605 C CA . GLY A 1 80 ? 0.766 -3.842 3.360 1.00 87.19 80 GLY A CA 1
ATOM 606 C C . GLY A 1 80 ? -0.360 -4.875 3.248 1.00 87.19 80 GLY A C 1
ATOM 607 O O . GLY A 1 80 ? -0.146 -6.018 2.842 1.00 87.19 80 GLY A O 1
ATOM 608 N N . LEU A 1 81 ? -1.576 -4.490 3.627 1.00 84.44 81 LEU A N 1
ATOM 609 C CA . LEU A 1 81 ? -2.749 -5.339 3.572 1.00 84.44 81 LEU A CA 1
ATOM 610 C C . LEU A 1 81 ? -3.363 -5.179 2.194 1.00 84.44 81 LEU A C 1
ATOM 612 O O . LEU A 1 81 ? -4.209 -4.322 1.956 1.00 84.44 81 LEU A O 1
ATOM 616 N N . LYS A 1 82 ? -2.922 -6.026 1.264 1.00 66.94 82 LYS A N 1
ATOM 617 C CA . LYS A 1 82 ? -3.489 -6.061 -0.080 1.00 66.94 82 LYS A CA 1
ATOM 618 C C . LYS A 1 82 ? -5.006 -6.228 0.040 1.00 66.94 82 LYS A C 1
ATOM 620 O O . LYS A 1 82 ? -5.474 -7.158 0.697 1.00 66.94 82 LYS A O 1
ATOM 625 N N . TYR A 1 83 ? -5.760 -5.338 -0.603 1.00 57.16 83 TYR A N 1
ATOM 626 C CA . TYR A 1 83 ? -7.227 -5.333 -0.667 1.00 57.16 83 TYR A CA 1
ATOM 627 C C . TYR A 1 83 ? -7.733 -6.532 -1.496 1.00 57.16 83 TYR A C 1
ATOM 629 O O . TYR A 1 83 ? -8.445 -6.380 -2.482 1.00 57.16 83 TYR A O 1
ATOM 637 N N . VAL A 1 84 ? -7.327 -7.755 -1.159 1.00 49.97 84 VAL A N 1
ATOM 638 C CA . VAL A 1 84 ? -7.790 -8.978 -1.814 1.00 49.97 84 VAL A CA 1
ATOM 639 C C . VAL A 1 84 ? -9.021 -9.454 -1.066 1.00 49.97 84 VAL A C 1
ATOM 641 O O . VAL A 1 84 ? -9.009 -10.447 -0.351 1.00 49.97 84 VAL A O 1
ATOM 644 N N . LEU A 1 85 ? -10.095 -8.694 -1.267 1.00 49.22 85 LEU A N 1
ATOM 645 C CA . LEU A 1 85 ? -11.468 -9.164 -1.101 1.00 49.22 85 LEU A CA 1
ATOM 646 C C . LEU A 1 85 ? -12.127 -9.450 -2.470 1.00 49.22 85 LEU A C 1
ATOM 648 O O . LEU A 1 85 ? -13.341 -9.524 -2.592 1.00 49.22 85 LEU A O 1
ATOM 652 N N . SER A 1 86 ? -11.346 -9.624 -3.535 1.00 47.62 86 SER A N 1
ATOM 653 C CA . SER A 1 86 ? -11.813 -10.103 -4.844 1.00 47.62 86 SER A CA 1
ATOM 654 C C . SER A 1 86 ? -10.568 -10.580 -5.595 1.00 47.62 86 SER A C 1
ATOM 656 O O . SER A 1 86 ? -9.662 -9.788 -5.818 1.00 47.62 86 SER A O 1
ATOM 658 N N . LEU A 1 87 ? -10.358 -11.851 -5.914 1.00 43.94 87 LEU A N 1
ATOM 659 C CA . LEU A 1 87 ? -11.156 -12.681 -6.801 1.00 43.94 87 LEU A CA 1
ATOM 660 C C . LEU A 1 87 ? -10.813 -14.143 -6.482 1.00 43.94 87 LEU A C 1
ATOM 662 O O . LEU A 1 87 ? -9.783 -14.645 -6.925 1.00 43.94 87 LEU A O 1
ATOM 666 N N . VAL A 1 88 ? -11.666 -14.842 -5.736 1.00 48.00 88 VAL A N 1
ATOM 667 C CA . VAL A 1 88 ? -11.727 -16.298 -5.892 1.00 48.00 88 VAL A CA 1
ATOM 668 C C . VAL A 1 88 ? -12.613 -16.524 -7.117 1.00 48.00 88 VAL A C 1
ATOM 670 O O . VAL A 1 88 ? -13.793 -16.163 -7.054 1.00 48.00 88 VAL A O 1
ATOM 673 N N . PRO A 1 89 ? -12.101 -17.040 -8.251 1.00 48.69 89 PRO A N 1
ATOM 674 C CA . PRO A 1 89 ? -12.968 -17.458 -9.339 1.00 48.69 89 PRO A CA 1
ATOM 675 C C . PRO A 1 89 ? -13.878 -18.564 -8.802 1.00 48.69 89 PRO A C 1
ATOM 677 O O . PRO A 1 89 ? -13.442 -19.659 -8.452 1.00 48.69 89 PRO A O 1
ATOM 680 N N . ARG A 1 90 ? -15.162 -18.232 -8.692 1.00 51.22 90 ARG A N 1
ATOM 681 C CA . ARG A 1 90 ? -16.254 -19.106 -8.266 1.00 51.22 90 ARG A CA 1
ATOM 682 C C . ARG A 1 90 ? -16.544 -20.127 -9.374 1.00 51.22 90 ARG A C 1
ATOM 684 O O . ARG A 1 90 ? -17.584 -20.044 -10.014 1.00 51.22 90 ARG A O 1
ATOM 691 N N . ILE A 1 91 ? -15.602 -21.027 -9.662 1.00 56.31 91 ILE A N 1
ATOM 692 C CA . ILE A 1 91 ? -15.759 -22.037 -10.727 1.00 56.31 91 ILE A CA 1
ATOM 693 C C . ILE A 1 91 ? -15.771 -23.474 -10.184 1.00 56.31 91 ILE A C 1
ATOM 695 O O . ILE A 1 91 ? -16.271 -24.358 -10.869 1.00 56.31 91 ILE A O 1
ATOM 699 N N . LEU A 1 92 ? -15.366 -23.741 -8.935 1.00 47.91 92 LEU A N 1
ATOM 700 C CA . LEU A 1 92 ? -15.586 -25.069 -8.347 1.00 47.91 92 LEU A CA 1
ATOM 701 C C . LEU A 1 92 ? -15.652 -25.022 -6.813 1.00 47.91 92 LEU A C 1
ATOM 703 O O . LEU A 1 92 ? -14.763 -24.425 -6.202 1.00 47.91 92 LEU A O 1
ATOM 707 N N . PRO A 1 93 ? -16.664 -25.628 -6.161 1.00 56.75 93 PRO A N 1
ATOM 708 C CA . PRO A 1 93 ? -16.624 -25.812 -4.717 1.00 56.75 93 PRO A CA 1
ATOM 709 C C . PRO A 1 93 ? -15.621 -26.930 -4.366 1.00 56.75 93 PRO A C 1
ATOM 711 O O . PRO A 1 93 ? -15.756 -28.043 -4.880 1.00 56.75 93 PRO A O 1
ATOM 714 N N . PRO A 1 94 ? -14.624 -26.692 -3.492 1.00 56.16 94 PRO A N 1
ATOM 715 C CA . PRO A 1 94 ? -13.837 -27.775 -2.918 1.00 56.16 94 PRO A CA 1
ATOM 716 C C . PRO A 1 94 ? -14.731 -28.579 -1.967 1.00 56.16 94 PRO A C 1
ATOM 718 O O . PRO A 1 94 ? -15.268 -28.053 -0.994 1.00 56.16 94 PRO A O 1
ATOM 721 N N . ILE A 1 95 ? -14.908 -29.863 -2.270 1.00 52.72 95 ILE A N 1
ATOM 722 C CA . ILE A 1 95 ? -15.852 -30.759 -1.585 1.00 52.72 95 ILE A CA 1
ATOM 723 C C . ILE A 1 95 ? -15.304 -31.274 -0.242 1.00 52.72 95 ILE A C 1
ATOM 725 O O . ILE A 1 95 ? -15.946 -32.102 0.383 1.00 52.72 95 ILE A O 1
ATOM 729 N N . HIS A 1 96 ? -14.159 -30.798 0.254 1.00 50.25 96 HIS A N 1
ATOM 730 C CA . HIS A 1 96 ? -13.745 -31.015 1.642 1.00 50.25 96 HIS A CA 1
ATOM 731 C C . HIS A 1 96 ? -12.809 -29.895 2.113 1.00 50.25 96 HIS A C 1
ATOM 733 O O . HIS A 1 96 ? -11.877 -29.507 1.414 1.00 50.25 96 HIS A O 1
ATOM 739 N N . THR A 1 97 ? -13.108 -29.399 3.317 1.00 47.34 97 THR A N 1
ATOM 740 C CA . THR A 1 97 ? -12.342 -28.455 4.149 1.00 47.34 97 THR A CA 1
ATOM 741 C C . THR A 1 97 ? -12.033 -27.088 3.535 1.00 47.34 97 THR A C 1
ATOM 743 O O . THR A 1 97 ? -10.962 -26.865 2.990 1.00 47.34 97 THR A O 1
ATOM 746 N N . GLN A 1 98 ? -12.938 -26.126 3.725 1.00 46.72 98 GLN A N 1
ATOM 747 C CA . GLN A 1 98 ? -12.734 -25.070 4.728 1.00 46.72 98 GLN A CA 1
ATOM 748 C C . GLN A 1 98 ? -14.007 -24.221 4.820 1.00 46.72 98 GLN A C 1
ATOM 750 O O . GLN A 1 98 ? -14.465 -23.641 3.838 1.00 46.72 98 GLN A O 1
ATOM 755 N N . CYS A 1 99 ? -14.577 -24.151 6.020 1.00 35.72 99 CYS A N 1
ATOM 756 C CA . CYS A 1 99 ? -15.687 -23.277 6.365 1.00 35.72 99 CYS A CA 1
ATOM 757 C C . CYS A 1 99 ? -15.406 -21.819 5.959 1.00 35.72 99 CYS A C 1
ATOM 759 O O . CYS A 1 99 ? -14.696 -21.090 6.649 1.00 35.72 99 CYS A O 1
ATOM 761 N N . LEU A 1 100 ? -16.023 -21.376 4.865 1.00 45.69 100 LEU A N 1
ATOM 762 C CA . LEU A 1 100 ? -16.239 -19.969 4.532 1.00 45.69 100 LEU A CA 1
ATOM 763 C C . LEU A 1 100 ? -17.353 -19.424 5.433 1.00 45.69 100 LEU A C 1
ATOM 765 O O . LEU A 1 100 ? -18.483 -19.228 5.000 1.00 45.69 100 LEU A O 1
ATOM 769 N N . CYS A 1 101 ? -17.067 -19.221 6.716 1.00 33.91 101 CYS A N 1
ATOM 770 C CA . CYS A 1 101 ? -17.982 -18.522 7.611 1.00 33.91 101 CYS A CA 1
ATOM 771 C C . CYS A 1 101 ? -17.203 -17.501 8.443 1.00 33.91 101 CYS A C 1
ATOM 773 O O . CYS A 1 101 ? -16.510 -17.864 9.387 1.00 33.91 101 CYS A O 1
ATOM 775 N N . ARG A 1 102 ? -17.422 -16.218 8.110 1.00 42.91 102 ARG A N 1
ATOM 776 C CA . ARG A 1 102 ? -17.171 -15.027 8.942 1.00 42.91 102 ARG A CA 1
ATOM 777 C C . ARG A 1 102 ? -15.694 -14.615 9.057 1.00 42.91 102 ARG A C 1
ATOM 779 O O . ARG A 1 102 ? -14.961 -15.094 9.916 1.00 42.91 102 ARG A O 1
ATOM 786 N N . GLU A 1 103 ? -15.278 -13.620 8.271 1.0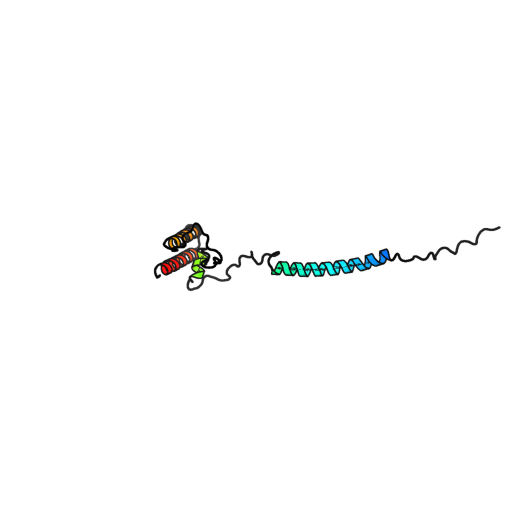0 48.47 103 GLU A N 1
ATOM 787 C CA . GLU A 1 103 ? -14.100 -12.801 8.595 1.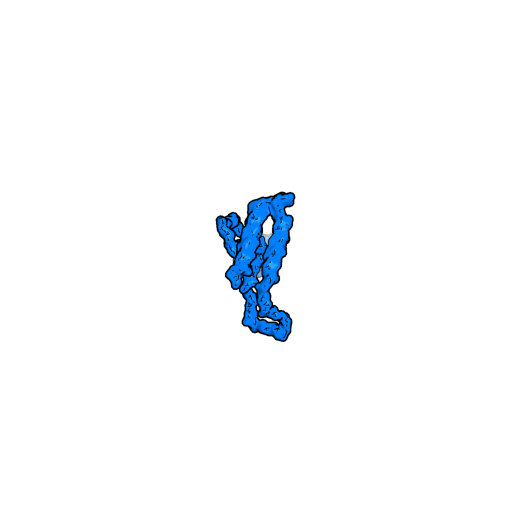00 48.47 103 GLU A CA 1
ATOM 788 C C . GLU A 1 103 ? -14.390 -11.975 9.867 1.00 48.47 103 GLU A C 1
ATOM 790 O O . GLU A 1 103 ? -14.713 -10.795 9.817 1.00 48.47 103 GLU A O 1
ATOM 795 N N . GLY A 1 104 ? -14.419 -12.639 11.024 1.00 60.50 104 GLY A N 1
ATOM 796 C CA . GLY A 1 104 ? -14.686 -12.040 12.329 1.00 60.50 104 GLY A CA 1
ATOM 797 C C . GLY A 1 104 ? -13.409 -11.477 12.984 1.00 60.50 104 GLY A C 1
ATOM 798 O O . GLY A 1 104 ? -12.561 -10.929 12.281 1.00 60.50 104 GLY A O 1
ATOM 799 N N . PRO A 1 105 ? -13.219 -11.607 14.317 1.00 61.12 105 PRO A N 1
ATOM 800 C CA . PRO A 1 105 ? -12.138 -10.963 15.097 1.00 61.12 105 PRO A CA 1
ATOM 801 C C . PRO A 1 105 ? -10.705 -11.165 14.560 1.00 61.12 105 PRO A C 1
ATOM 803 O O . PRO A 1 105 ? -9.817 -10.377 14.884 1.00 61.12 105 PRO A O 1
ATOM 806 N N . LEU A 1 106 ? -10.500 -12.153 13.687 1.00 67.25 106 LEU A N 1
ATOM 807 C CA . LEU A 1 106 ? -9.268 -12.409 12.939 1.00 67.25 106 LEU A CA 1
ATOM 808 C C . LEU A 1 106 ? -8.806 -11.224 12.071 1.00 67.25 106 LEU A C 1
ATOM 810 O O . LEU A 1 106 ? -7.606 -10.986 11.962 1.00 67.25 106 LEU A O 1
ATOM 814 N N . VAL A 1 107 ? -9.713 -10.435 11.483 1.00 77.12 107 VAL A N 1
ATOM 815 C CA . VAL A 1 107 ? -9.327 -9.254 10.678 1.00 77.12 107 VAL A CA 1
ATOM 816 C C . VAL A 1 107 ? -8.783 -8.136 11.571 1.00 77.12 107 VAL A C 1
ATOM 818 O O . VAL A 1 107 ? -7.770 -7.513 11.254 1.00 77.12 107 VAL A O 1
ATOM 821 N N . LYS A 1 108 ? -9.397 -7.938 12.745 1.00 81.56 108 LYS A N 1
ATOM 822 C CA . LYS A 1 108 ? -8.925 -6.976 13.755 1.00 81.56 108 LYS A CA 1
ATOM 823 C C . LYS A 1 108 ? -7.546 -7.362 14.292 1.00 81.56 108 LYS A C 1
ATOM 825 O O . LYS A 1 108 ? -6.726 -6.481 14.535 1.00 81.56 108 LYS A O 1
ATOM 830 N N . GLN A 1 109 ? -7.281 -8.659 14.453 1.00 85.56 109 GLN A N 1
ATOM 831 C CA . GLN A 1 109 ? -5.953 -9.161 14.815 1.00 85.56 109 GLN A CA 1
ATOM 832 C C . GLN A 1 109 ? -4.930 -8.863 13.717 1.00 85.56 109 GLN A C 1
ATOM 834 O O . GLN A 1 109 ? -3.918 -8.240 14.009 1.00 85.56 109 GLN A O 1
ATOM 839 N N . ARG A 1 110 ? -5.244 -9.139 12.444 1.00 85.25 110 ARG A N 1
ATOM 840 C CA . ARG A 1 110 ? -4.349 -8.817 11.315 1.00 85.25 110 ARG A CA 1
ATOM 841 C C . ARG A 1 110 ? -3.989 -7.334 11.228 1.00 85.25 110 ARG A C 1
ATOM 843 O O . ARG A 1 110 ? -2.833 -7.016 10.965 1.00 85.25 110 ARG A O 1
ATOM 850 N N . PHE A 1 111 ? -4.936 -6.426 11.486 1.00 89.31 111 PHE A N 1
ATOM 851 C CA . PHE A 1 111 ? -4.640 -4.989 11.556 1.00 89.31 111 PHE A CA 1
ATOM 852 C C . PHE A 1 111 ? -3.644 -4.661 12.668 1.00 89.31 111 PHE A C 1
ATOM 854 O O . PHE A 1 111 ? -2.710 -3.892 12.450 1.00 89.31 111 PHE A O 1
ATOM 861 N N . LYS A 1 112 ? -3.818 -5.262 13.850 1.00 91.12 112 LYS A N 1
ATOM 862 C CA . LYS A 1 112 ? -2.924 -5.065 14.997 1.00 91.12 112 LYS A CA 1
ATOM 863 C C . LYS A 1 112 ? -1.543 -5.672 14.755 1.00 91.12 112 LYS A C 1
ATOM 865 O O . LYS A 1 112 ? -0.550 -5.025 15.075 1.00 91.12 112 LYS A O 1
ATOM 870 N N . ASP A 1 113 ? -1.478 -6.853 14.153 1.00 92.19 113 ASP A N 1
ATOM 871 C CA . ASP A 1 113 ? -0.230 -7.564 13.870 1.00 92.19 113 ASP A CA 1
ATOM 872 C C . ASP A 1 113 ? 0.591 -6.845 12.793 1.00 92.19 113 ASP A C 1
ATOM 874 O O . ASP A 1 113 ? 1.778 -6.584 12.990 1.00 92.19 113 ASP A O 1
ATOM 878 N N . ALA A 1 114 ? -0.049 -6.438 11.690 1.00 93.44 114 ALA A N 1
ATOM 879 C CA . ALA A 1 114 ? 0.598 -5.656 10.636 1.00 93.44 114 ALA A CA 1
ATOM 880 C C . ALA A 1 114 ? 1.106 -4.311 11.174 1.00 93.44 114 ALA A C 1
ATOM 882 O O . ALA A 1 114 ? 2.263 -3.944 10.963 1.00 93.44 114 ALA A O 1
ATOM 883 N N . HIS A 1 115 ? 0.268 -3.613 11.946 1.00 95.00 115 HIS A N 1
ATOM 884 C CA . HIS A 1 115 ? 0.640 -2.363 12.596 1.00 95.00 115 HIS A CA 1
ATOM 885 C C . HIS A 1 115 ? 1.837 -2.539 13.536 1.00 95.00 115 HIS A C 1
ATOM 887 O O . HIS A 1 115 ? 2.781 -1.755 13.474 1.00 95.00 115 HIS A O 1
ATOM 893 N N . ARG A 1 116 ? 1.829 -3.580 14.379 1.00 95.25 116 ARG A N 1
ATOM 894 C CA . ARG A 1 116 ? 2.932 -3.877 15.301 1.00 95.25 116 ARG A CA 1
ATOM 895 C C . ARG A 1 116 ? 4.236 -4.097 14.541 1.00 95.25 116 ARG A C 1
ATOM 897 O O . ARG A 1 116 ? 5.249 -3.507 14.909 1.00 95.25 116 ARG A O 1
ATOM 904 N N . ASN A 1 117 ? 4.207 -4.896 13.478 1.00 94.56 117 ASN A N 1
ATOM 905 C CA . ASN A 1 117 ? 5.396 -5.195 12.683 1.00 94.56 117 ASN A CA 1
ATOM 906 C C . ASN A 1 117 ? 5.977 -3.934 12.027 1.00 94.56 117 ASN A C 1
ATOM 908 O O . ASN A 1 117 ? 7.179 -3.691 12.118 1.00 94.56 117 ASN A O 1
ATOM 912 N N . ILE A 1 118 ? 5.128 -3.096 11.429 1.00 94.56 118 ILE A N 1
ATOM 913 C CA . ILE A 1 118 ? 5.568 -1.871 10.746 1.00 94.56 118 ILE A CA 1
ATOM 914 C C . ILE A 1 118 ? 6.025 -0.804 11.752 1.00 94.56 118 ILE A C 1
ATOM 916 O O . ILE A 1 118 ? 7.031 -0.132 11.523 1.00 94.56 118 ILE A O 1
ATOM 920 N N . MET A 1 119 ? 5.336 -0.663 12.887 1.00 95.12 119 MET A N 1
ATOM 921 C CA . MET A 1 119 ? 5.687 0.311 13.925 1.00 95.12 119 MET A CA 1
ATOM 922 C C . MET A 1 119 ? 7.014 -0.029 14.608 1.00 95.12 119 MET A C 1
ATOM 924 O O . MET A 1 119 ? 7.773 0.874 14.935 1.00 95.12 119 MET A O 1
ATOM 928 N N . ILE A 1 120 ? 7.342 -1.314 14.790 1.00 94.44 120 ILE A N 1
ATOM 929 C CA . ILE A 1 120 ? 8.643 -1.726 15.344 1.00 94.44 120 ILE A CA 1
ATOM 930 C C . ILE A 1 120 ? 9.798 -1.196 14.488 1.00 94.44 120 ILE A C 1
ATOM 932 O O . ILE A 1 120 ? 10.788 -0.727 15.055 1.00 94.44 120 ILE A O 1
ATOM 936 N N . ALA A 1 121 ? 9.649 -1.248 13.162 1.00 92.75 121 ALA A N 1
ATOM 937 C CA . ALA A 1 121 ? 10.638 -0.756 12.209 1.00 92.75 121 ALA A CA 1
ATOM 938 C C . ALA A 1 121 ? 10.665 0.779 12.108 1.00 92.75 121 ALA A C 1
ATOM 940 O O . ALA A 1 121 ? 11.725 1.355 11.895 1.00 92.75 121 ALA A O 1
ATOM 941 N N . ASN A 1 122 ? 9.518 1.443 12.284 1.00 94.75 122 ASN A N 1
ATOM 942 C CA . ASN A 1 122 ? 9.370 2.893 12.097 1.00 94.75 122 ASN A CA 1
ATOM 943 C C . ASN A 1 122 ? 9.282 3.695 13.408 1.00 94.75 122 ASN A C 1
ATOM 945 O O . ASN A 1 122 ? 8.922 4.871 13.384 1.00 94.75 122 ASN A O 1
ATOM 949 N N . HIS A 1 123 ? 9.581 3.080 14.552 1.00 94.62 123 HIS A N 1
ATOM 950 C CA . HIS A 1 123 ? 9.404 3.707 15.860 1.00 94.62 123 HIS A CA 1
ATOM 951 C C . HIS A 1 123 ? 10.258 4.984 15.999 1.00 94.62 123 HIS A C 1
ATOM 953 O O . HIS A 1 123 ? 11.460 4.916 15.722 1.00 94.62 123 HIS A O 1
ATOM 959 N N . PRO A 1 124 ? 9.706 6.119 16.480 1.00 94.94 124 PRO A N 1
ATOM 960 C CA . PRO A 1 124 ? 10.450 7.379 16.589 1.00 94.94 124 PRO A CA 1
ATOM 961 C C . PRO A 1 124 ? 11.695 7.254 17.478 1.00 94.94 124 PRO A C 1
ATOM 963 O O . PRO A 1 124 ? 12.778 7.677 17.088 1.00 94.94 124 PRO A O 1
ATOM 966 N N . ASP A 1 125 ? 11.583 6.549 18.606 1.00 95.06 125 ASP A N 1
ATOM 967 C CA . ASP A 1 125 ? 12.714 6.337 19.527 1.00 95.06 125 ASP A CA 1
ATOM 968 C C . ASP A 1 125 ? 13.824 5.440 18.953 1.00 95.06 125 ASP A C 1
ATOM 970 O O . ASP A 1 125 ? 14.911 5.353 19.516 1.00 95.06 125 ASP A O 1
ATOM 974 N N . ARG A 1 126 ? 13.571 4.760 17.827 1.00 94.56 126 ARG A N 1
ATOM 975 C CA . ARG A 1 126 ? 14.576 3.977 17.090 1.00 94.56 126 ARG A CA 1
ATOM 976 C C . ARG A 1 126 ? 15.127 4.734 15.878 1.00 94.56 126 ARG A C 1
ATOM 978 O O . ARG A 1 126 ? 15.717 4.119 14.996 1.00 94.56 126 ARG A O 1
ATOM 985 N N . GLY A 1 127 ? 14.916 6.050 15.818 1.00 93.19 127 GLY A N 1
ATOM 986 C CA . GLY A 1 127 ? 15.307 6.891 14.685 1.00 93.19 127 GLY A CA 1
ATOM 987 C C . GLY A 1 127 ? 14.315 6.865 13.519 1.00 93.19 127 GLY A C 1
ATOM 988 O O . GLY A 1 127 ? 14.640 7.332 12.430 1.00 93.19 127 GLY A O 1
ATOM 989 N N . GLY A 1 128 ? 13.111 6.322 13.720 1.00 94.00 128 GLY A N 1
ATOM 990 C CA . GLY A 1 128 ? 12.029 6.395 12.743 1.00 94.00 128 GLY A CA 1
ATOM 991 C C . GLY A 1 128 ? 11.444 7.805 12.626 1.00 94.00 128 GLY A C 1
ATOM 992 O O . GLY A 1 128 ? 11.554 8.633 13.530 1.00 94.00 128 GLY A O 1
ATOM 993 N N . SER A 1 129 ? 10.789 8.099 11.502 1.00 95.69 129 SER A N 1
ATOM 994 C CA . SER A 1 129 ? 10.145 9.402 11.317 1.00 95.69 129 SER A CA 1
ATOM 995 C C . SER A 1 129 ? 8.869 9.502 12.166 1.00 95.69 129 SER A C 1
ATOM 997 O O . SER A 1 129 ? 7.959 8.684 11.976 1.00 95.69 129 SER A O 1
ATOM 999 N N . PRO A 1 130 ? 8.722 10.528 13.031 1.00 95.50 130 PRO A N 1
ATOM 1000 C CA . PRO A 1 130 ? 7.492 10.732 13.798 1.00 95.50 130 PRO A CA 1
ATOM 1001 C C . PRO A 1 130 ? 6.285 10.972 12.881 1.00 95.50 130 PRO A C 1
ATOM 1003 O O . PRO A 1 130 ? 5.160 10.594 13.207 1.00 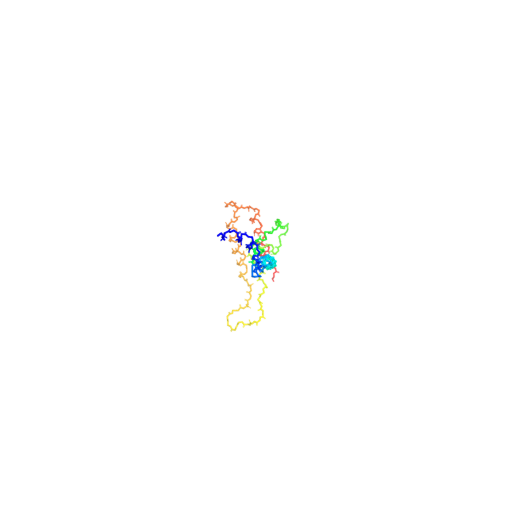95.50 130 PRO A O 1
ATOM 1006 N N . TYR A 1 131 ? 6.520 11.543 11.696 1.00 94.88 131 TYR A N 1
ATOM 1007 C CA . TYR A 1 131 ? 5.488 11.751 10.688 1.00 94.88 131 TYR A CA 1
ATOM 1008 C C . TYR A 1 131 ? 4.974 10.425 10.109 1.00 94.88 131 TYR A C 1
ATOM 1010 O O . TYR A 1 131 ? 3.763 10.221 10.017 1.00 94.88 131 TYR A O 1
ATOM 1018 N N . LEU A 1 132 ? 5.874 9.489 9.787 1.00 94.31 132 LEU A N 1
ATOM 1019 C CA . LEU A 1 132 ? 5.487 8.161 9.300 1.00 94.31 132 LEU A CA 1
ATOM 1020 C C . LEU A 1 132 ? 4.772 7.356 10.385 1.00 94.31 132 LEU A C 1
ATOM 1022 O O . LEU A 1 132 ? 3.727 6.769 10.115 1.00 94.31 132 LEU A O 1
ATOM 1026 N N . ALA A 1 133 ? 5.281 7.381 11.619 1.00 95.38 133 ALA A N 1
ATOM 1027 C CA . ALA A 1 133 ? 4.636 6.725 12.753 1.00 95.38 133 ALA A CA 1
ATOM 1028 C C . ALA A 1 133 ? 3.203 7.248 12.971 1.00 95.38 133 ALA A C 1
ATOM 1030 O O . ALA A 1 133 ? 2.272 6.460 13.134 1.00 95.38 133 ALA A O 1
ATOM 1031 N N . SER A 1 134 ? 3.005 8.569 12.882 1.00 95.62 134 SER A N 1
ATOM 1032 C CA . SER A 1 134 ? 1.679 9.194 12.937 1.00 95.62 134 SER A CA 1
ATOM 1033 C C . SER A 1 134 ? 0.751 8.692 11.823 1.00 95.62 134 SER A C 1
ATOM 1035 O O . SER A 1 134 ? -0.381 8.297 12.096 1.00 95.62 134 SER A O 1
ATOM 1037 N N . LYS A 1 135 ? 1.241 8.594 10.579 1.00 95.88 135 LYS A N 1
ATOM 1038 C CA . LYS A 1 135 ? 0.457 8.075 9.443 1.00 95.88 135 LYS A CA 1
ATOM 1039 C C . LYS A 1 135 ? 0.106 6.590 9.579 1.00 95.88 135 LYS A C 1
ATOM 1041 O O . LYS A 1 135 ? -1.008 6.191 9.248 1.00 95.88 135 LYS A O 1
ATOM 1046 N N . ILE A 1 136 ? 1.008 5.779 10.126 1.00 95.81 136 ILE A N 1
ATOM 1047 C CA . ILE A 1 136 ? 0.756 4.361 10.423 1.00 95.81 136 ILE A CA 1
ATOM 1048 C C . ILE A 1 136 ? -0.308 4.207 11.527 1.00 95.81 136 ILE A C 1
ATOM 1050 O O . ILE A 1 136 ? -1.148 3.305 11.454 1.00 95.81 136 ILE A O 1
ATOM 1054 N N . ASN A 1 137 ? -0.299 5.085 12.536 1.00 95.56 137 ASN A N 1
ATOM 1055 C CA . ASN A 1 137 ? -1.337 5.137 13.570 1.00 95.56 137 ASN A CA 1
ATOM 1056 C C . ASN A 1 137 ? -2.696 5.551 12.981 1.00 95.56 137 ASN A C 1
ATOM 1058 O O . ASN A 1 137 ? -3.685 4.851 13.186 1.00 95.56 137 ASN A O 1
ATOM 1062 N N . GLU A 1 138 ? -2.730 6.621 12.177 1.00 96.00 138 GLU A N 1
ATOM 1063 C CA . GLU A 1 138 ? -3.943 7.112 11.506 1.00 96.00 138 GLU A CA 1
ATOM 1064 C C . GLU A 1 138 ? -4.591 6.013 10.643 1.00 96.00 138 GLU A C 1
ATOM 1066 O O . GLU A 1 138 ? -5.803 5.791 10.705 1.00 96.00 138 GLU A O 1
ATOM 1071 N N . ALA A 1 139 ? -3.780 5.261 9.890 1.00 95.56 139 ALA A N 1
ATOM 1072 C CA . ALA A 1 139 ? -4.239 4.136 9.079 1.00 95.56 139 ALA A CA 1
ATOM 1073 C C . ALA A 1 139 ? -4.912 3.033 9.917 1.00 95.56 139 ALA A C 1
ATOM 1075 O O . ALA A 1 139 ? -5.999 2.557 9.572 1.00 95.56 139 ALA A O 1
ATOM 1076 N N . LYS A 1 140 ? -4.295 2.641 11.038 1.00 94.19 140 LYS A N 1
ATOM 1077 C CA . LYS A 1 140 ? -4.847 1.638 11.961 1.00 94.19 140 LYS A CA 1
ATOM 1078 C C . LYS A 1 140 ? -6.180 2.100 12.551 1.00 94.19 140 LYS A C 1
ATOM 1080 O O . LYS A 1 140 ? -7.148 1.336 12.530 1.00 94.19 140 LYS A O 1
ATOM 1085 N N . ASP A 1 141 ? -6.241 3.331 13.049 1.00 94.25 141 ASP A N 1
ATOM 1086 C CA . ASP A 1 141 ? -7.425 3.863 13.726 1.00 94.25 141 ASP A CA 1
ATOM 1087 C C . ASP A 1 141 ? -8.625 3.956 12.775 1.00 94.25 141 ASP A C 1
ATOM 1089 O O . 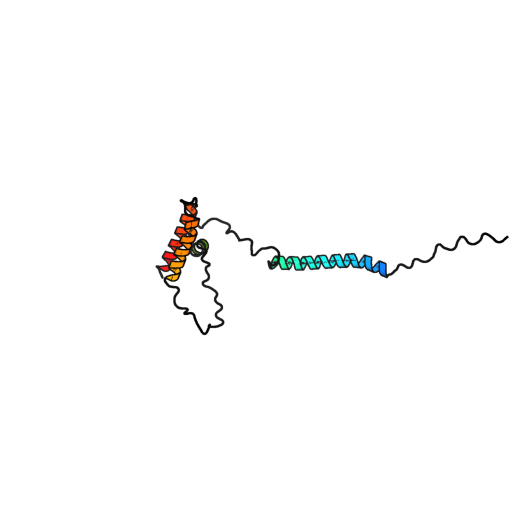ASP A 1 141 ? -9.754 3.622 13.150 1.00 94.25 141 ASP A O 1
ATOM 1093 N N . LEU A 1 142 ? -8.389 4.329 11.511 1.00 93.56 142 LEU A N 1
ATOM 1094 C CA . LEU A 1 142 ? -9.428 4.326 10.483 1.00 93.56 142 LEU A CA 1
ATOM 1095 C C . LEU A 1 142 ? -9.989 2.929 10.225 1.00 93.56 142 LEU A C 1
ATOM 1097 O O . LEU A 1 142 ? -11.210 2.763 10.169 1.00 93.56 142 LEU A O 1
ATOM 1101 N N . LEU A 1 143 ? -9.127 1.922 10.080 1.00 90.31 143 LEU A N 1
ATOM 1102 C CA . LEU A 1 143 ? -9.564 0.550 9.814 1.00 90.31 143 LEU A CA 1
ATOM 1103 C C . LEU A 1 143 ? -10.293 -0.056 11.020 1.00 90.31 143 LEU A C 1
ATOM 1105 O O . LEU A 1 143 ? -11.334 -0.693 10.852 1.00 90.31 143 LEU A O 1
ATOM 1109 N N . GLU A 1 144 ? -9.829 0.213 12.243 1.00 89.88 144 GLU A N 1
ATOM 1110 C CA . GLU A 1 144 ? -10.495 -0.243 13.468 1.00 89.88 144 GLU A CA 1
ATOM 1111 C C . GLU A 1 144 ? -11.845 0.457 13.701 1.00 89.88 144 GLU A C 1
ATOM 1113 O O . GLU A 1 144 ? -12.778 -0.159 14.227 1.00 89.88 144 GLU A O 1
ATOM 1118 N N . LYS A 1 145 ? -11.988 1.724 13.286 1.00 90.50 145 LYS A N 1
ATOM 1119 C CA . LYS A 1 145 ? -13.267 2.452 13.320 1.00 90.50 145 LYS A CA 1
ATOM 1120 C C . LYS A 1 145 ? -14.277 1.871 12.329 1.00 90.50 145 LYS A C 1
ATOM 1122 O O . LYS A 1 145 ? -15.439 1.693 12.684 1.00 90.50 145 LYS A O 1
ATOM 1127 N N . GLN A 1 146 ? -13.841 1.536 11.115 1.00 86.56 146 GLN A N 1
ATOM 1128 C CA . GLN A 1 146 ? -14.704 0.937 10.088 1.00 86.56 146 GLN A CA 1
ATOM 1129 C C . GLN A 1 146 ? -15.254 -0.435 10.511 1.00 86.56 146 GLN A C 1
ATOM 1131 O O . GLN A 1 146 ? -16.414 -0.730 10.251 1.00 86.56 146 GLN A O 1
ATOM 1136 N N . GLU A 1 147 ? -14.463 -1.251 11.213 1.00 80.94 147 GLU A N 1
ATOM 1137 C CA . GLU A 1 147 ? -14.899 -2.562 11.731 1.00 80.94 147 GLU A CA 1
ATOM 1138 C C . GLU A 1 147 ? -15.708 -2.498 13.042 1.00 80.94 147 GLU A C 1
ATOM 1140 O O . GLU A 1 147 ? -16.119 -3.535 13.572 1.00 80.94 147 GLU A O 1
ATOM 1145 N N . ARG A 1 148 ? -15.888 -1.307 13.626 1.00 78.56 148 ARG A N 1
ATOM 1146 C CA . ARG A 1 148 ? -16.783 -1.079 14.775 1.00 78.56 148 ARG A CA 1
ATOM 1147 C C . ARG A 1 148 ? -18.145 -0.512 14.371 1.00 78.56 148 ARG A C 1
ATOM 1149 O O . ARG A 1 148 ? -19.078 -0.636 15.150 1.00 78.56 148 ARG A O 1
ATOM 1156 N N . GLY A 1 149 ? -18.244 0.116 13.199 1.00 68.75 149 GLY A N 1
ATOM 1157 C CA . GLY A 1 149 ? -19.481 0.713 12.682 1.00 68.75 149 GLY A CA 1
ATOM 1158 C C . GLY A 1 149 ? -20.294 -0.184 11.743 1.00 68.75 149 GLY A C 1
ATOM 1159 O O . GLY A 1 149 ? -21.231 0.313 11.126 1.00 68.75 149 GLY A O 1
ATOM 1160 N N . LYS A 1 150 ? -19.908 -1.456 11.596 1.00 57.97 150 LYS A N 1
ATOM 1161 C CA . LYS A 1 150 ? -20.671 -2.505 10.905 1.00 57.97 150 LYS A CA 1
ATOM 1162 C C . LYS A 1 150 ? -21.388 -3.366 11.934 1.00 57.97 150 LYS A C 1
ATOM 1164 O O . LYS A 1 150 ? -22.518 -3.790 11.626 1.00 57.97 150 LYS A O 1
#